Protein AF-A0A5M9JMS1-F1 (afdb_monomer_lite)

Organism: Monilinia fructicola (NCBI:txid38448)

Structure (mmCIF, N/CA/C/O backbone):
data_AF-A0A5M9JMS1-F1
#
_entry.id   AF-A0A5M9JMS1-F1
#
loop_
_atom_site.group_PDB
_atom_site.id
_atom_site.type_symbol
_atom_site.label_atom_id
_atom_site.label_alt_id
_atom_site.label_comp_id
_atom_site.label_asym_id
_atom_site.label_entity_id
_atom_site.label_seq_id
_atom_site.pdbx_PDB_ins_code
_atom_site.Cartn_x
_atom_site.Cartn_y
_atom_site.Cartn_z
_atom_site.occupancy
_atom_site.B_iso_or_equiv
_atom_site.auth_seq_id
_atom_site.auth_comp_id
_atom_site.auth_asym_id
_atom_site.auth_atom_id
_atom_site.pdbx_PDB_model_num
ATOM 1 N N . MET A 1 1 ? 4.084 10.011 5.075 1.00 53.09 1 MET A N 1
ATOM 2 C CA . MET A 1 1 ? 3.408 9.855 3.760 1.00 53.09 1 MET A CA 1
ATOM 3 C C . MET A 1 1 ? 2.583 8.566 3.718 1.00 53.09 1 MET A C 1
ATOM 5 O O . MET A 1 1 ? 2.743 7.752 4.618 1.00 53.09 1 MET A O 1
ATOM 9 N N . ALA A 1 2 ? 1.695 8.407 2.724 1.00 67.50 2 ALA A N 1
ATOM 10 C CA . ALA A 1 2 ? 0.606 7.416 2.571 1.00 67.50 2 ALA A CA 1
ATOM 11 C C . ALA A 1 2 ? 0.991 5.908 2.531 1.00 67.50 2 ALA A C 1
ATOM 13 O O . ALA A 1 2 ? 0.423 5.118 1.776 1.00 67.50 2 ALA A O 1
ATOM 14 N N . ALA A 1 3 ? 1.939 5.480 3.365 1.00 83.38 3 ALA A N 1
ATOM 15 C CA . ALA A 1 3 ? 2.453 4.117 3.448 1.00 83.38 3 ALA A CA 1
ATOM 16 C C . ALA A 1 3 ? 1.360 3.068 3.716 1.00 83.38 3 ALA A C 1
ATOM 18 O O . ALA A 1 3 ? 1.480 1.931 3.267 1.00 83.38 3 ALA A O 1
ATOM 19 N N . SER A 1 4 ? 0.293 3.437 4.431 1.00 81.06 4 SER A N 1
ATOM 20 C CA . SER A 1 4 ? -0.851 2.561 4.707 1.00 81.06 4 SER A CA 1
ATOM 21 C C . SER A 1 4 ? -1.596 2.151 3.433 1.00 81.06 4 SER A C 1
ATOM 23 O O . SER A 1 4 ? -1.891 0.970 3.265 1.00 81.06 4 SER A O 1
ATOM 25 N N . ILE A 1 5 ? -1.833 3.092 2.511 1.00 87.44 5 ILE A N 1
ATOM 26 C CA . ILE A 1 5 ? -2.501 2.823 1.227 1.00 87.44 5 ILE A CA 1
ATOM 27 C C . ILE A 1 5 ? -1.652 1.862 0.397 1.00 87.44 5 ILE A C 1
ATOM 29 O O . ILE A 1 5 ? -2.144 0.842 -0.083 1.00 87.44 5 ILE A O 1
ATOM 33 N N . LEU A 1 6 ? -0.355 2.149 0.280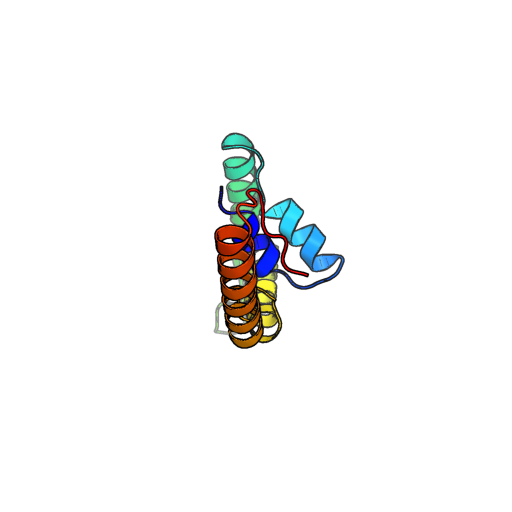 1.00 88.44 6 LEU A N 1
ATOM 34 C CA . LEU A 1 6 ? 0.540 1.323 -0.519 1.00 88.44 6 LEU A CA 1
ATOM 35 C C . LEU A 1 6 ? 0.669 -0.102 0.038 1.00 88.44 6 LEU A C 1
ATOM 37 O O . LEU A 1 6 ? 0.633 -1.061 -0.728 1.00 88.44 6 LEU A O 1
ATOM 41 N N . LYS A 1 7 ? 0.753 -0.264 1.365 1.00 89.12 7 LYS A N 1
ATOM 42 C CA . LYS A 1 7 ? 0.761 -1.593 1.999 1.00 89.12 7 LYS A CA 1
ATOM 43 C C . LYS A 1 7 ? -0.496 -2.402 1.672 1.00 89.12 7 LYS A C 1
ATOM 45 O O . LYS A 1 7 ? -0.393 -3.610 1.500 1.00 89.12 7 LYS A O 1
ATOM 50 N N . GLY A 1 8 ? -1.656 -1.752 1.571 1.00 90.00 8 GLY A N 1
ATOM 51 C CA . GLY A 1 8 ? -2.906 -2.409 1.181 1.00 90.00 8 GLY A CA 1
ATOM 52 C C . GLY A 1 8 ? -2.963 -2.815 -0.296 1.00 90.00 8 GLY A C 1
ATOM 53 O O . GLY A 1 8 ? -3.687 -3.752 -0.630 1.00 90.00 8 GLY A O 1
ATOM 54 N N . ALA A 1 9 ? -2.220 -2.123 -1.166 1.00 92.31 9 ALA A N 1
ATOM 55 C CA . ALA A 1 9 ? -2.189 -2.376 -2.608 1.00 92.31 9 ALA A CA 1
ATOM 56 C C . ALA A 1 9 ? -1.246 -3.521 -3.015 1.00 92.31 9 ALA A C 1
ATOM 58 O O . ALA A 1 9 ? -1.410 -4.105 -4.085 1.00 92.31 9 ALA A O 1
ATOM 59 N N . LEU A 1 10 ? -0.240 -3.814 -2.189 1.00 93.50 10 LEU A N 1
ATOM 60 C CA . LEU A 1 10 ? 0.794 -4.797 -2.492 1.00 93.50 10 LEU A CA 1
ATOM 61 C C . LEU A 1 10 ? 0.320 -6.238 -2.230 1.00 93.50 10 LEU A C 1
ATOM 63 O O . LEU A 1 10 ? -0.446 -6.479 -1.292 1.00 93.50 10 LEU A O 1
ATOM 67 N N . PRO A 1 11 ? 0.796 -7.217 -3.022 1.00 91.81 11 PRO A N 1
ATOM 68 C CA . PRO A 1 11 ? 0.466 -8.617 -2.804 1.00 91.81 11 PRO A CA 1
ATOM 69 C C . PRO A 1 11 ? 1.125 -9.140 -1.527 1.00 91.81 11 PRO A C 1
ATOM 71 O O . PRO A 1 11 ? 2.138 -8.622 -1.049 1.00 91.81 11 PRO A O 1
ATOM 74 N N . ARG A 1 12 ? 0.570 -10.219 -0.977 1.00 88.62 12 ARG A N 1
ATOM 75 C CA . ARG A 1 12 ? 1.174 -10.908 0.167 1.00 88.62 12 ARG A CA 1
ATOM 76 C C . ARG A 1 12 ? 2.392 -11.710 -0.300 1.00 88.62 12 ARG A C 1
ATOM 78 O O . ARG A 1 12 ? 2.334 -12.374 -1.328 1.00 88.62 12 ARG A O 1
ATOM 85 N N . GLY A 1 13 ? 3.470 -11.684 0.479 1.00 91.25 13 GLY A N 1
ATOM 86 C CA . GLY A 1 13 ? 4.683 -12.468 0.220 1.00 91.25 13 GLY A CA 1
ATOM 87 C C . GLY A 1 13 ? 5.940 -11.615 0.071 1.00 91.25 13 GLY A C 1
ATOM 88 O O . GLY A 1 13 ? 5.927 -10.410 0.323 1.00 91.25 13 GLY A O 1
ATOM 89 N N . GLU A 1 14 ? 7.038 -12.260 -0.317 1.00 94.25 14 GLU A N 1
ATOM 90 C CA . GLU A 1 14 ? 8.363 -11.630 -0.377 1.00 94.25 14 GLU A CA 1
ATOM 91 C C . GLU A 1 14 ? 8.443 -10.515 -1.421 1.00 94.25 14 GLU A C 1
ATOM 93 O O . GLU A 1 14 ? 9.007 -9.459 -1.144 1.00 94.25 14 GLU A O 1
ATOM 98 N N . GLU A 1 15 ? 7.804 -10.686 -2.581 1.00 94.50 15 GLU A N 1
ATOM 99 C CA . GLU A 1 15 ? 7.823 -9.656 -3.624 1.00 94.50 15 GLU A CA 1
ATOM 100 C C . GLU A 1 15 ? 7.090 -8.378 -3.186 1.00 94.50 15 GLU A C 1
ATOM 102 O O . GLU A 1 15 ? 7.575 -7.270 -3.413 1.00 94.50 15 GLU A O 1
ATOM 107 N N . GLY A 1 16 ? 5.971 -8.517 -2.467 1.00 93.88 16 GLY A N 1
ATOM 108 C CA . GLY A 1 16 ? 5.268 -7.384 -1.867 1.00 93.88 16 GLY A CA 1
ATOM 109 C C . GLY A 1 16 ? 6.085 -6.698 -0.771 1.00 93.88 16 GLY A C 1
ATOM 110 O O . GLY A 1 16 ? 6.160 -5.471 -0.741 1.00 93.88 16 GLY A O 1
ATOM 111 N N . LYS A 1 17 ? 6.763 -7.461 0.098 1.00 94.75 17 LYS A N 1
ATOM 112 C CA . LYS A 1 17 ? 7.667 -6.893 1.119 1.00 94.75 17 LYS A CA 1
ATOM 113 C C . LYS A 1 17 ? 8.827 -6.130 0.483 1.00 94.75 17 LYS A C 1
ATOM 115 O O . LYS A 1 17 ? 9.149 -5.027 0.923 1.00 94.75 17 LYS A O 1
ATOM 120 N N . ARG A 1 18 ? 9.421 -6.689 -0.573 1.00 96.19 18 ARG A N 1
ATOM 121 C CA . ARG A 1 18 ? 10.486 -6.038 -1.334 1.00 96.19 18 ARG A CA 1
ATOM 122 C C . ARG A 1 18 ? 9.993 -4.731 -1.949 1.00 96.19 18 ARG A C 1
ATOM 124 O O . ARG A 1 18 ? 10.596 -3.689 -1.708 1.00 96.19 18 ARG A O 1
ATOM 131 N N . ALA A 1 19 ? 8.869 -4.764 -2.662 1.00 95.56 19 ALA A N 1
ATOM 132 C CA . ALA A 1 19 ? 8.252 -3.570 -3.232 1.00 95.56 19 ALA A CA 1
ATOM 133 C C . ALA A 1 19 ? 7.946 -2.506 -2.164 1.00 95.56 19 ALA A C 1
ATOM 135 O O . ALA A 1 19 ? 8.219 -1.327 -2.377 1.00 95.56 19 ALA A O 1
ATOM 136 N N . ALA A 1 20 ? 7.455 -2.906 -0.986 1.00 94.94 20 ALA A N 1
ATOM 137 C CA . ALA A 1 20 ? 7.231 -1.991 0.131 1.00 94.94 20 ALA A CA 1
ATOM 138 C C . ALA A 1 20 ? 8.533 -1.310 0.582 1.00 94.94 20 ALA A C 1
ATOM 140 O O . ALA A 1 20 ? 8.544 -0.097 0.770 1.00 94.94 20 ALA A O 1
ATOM 141 N N . SER A 1 21 ? 9.632 -2.060 0.707 1.00 95.06 21 SER A N 1
ATOM 142 C CA . SER A 1 21 ? 10.939 -1.501 1.090 1.00 95.06 21 SER A CA 1
ATOM 143 C C . SER A 1 21 ? 11.527 -0.540 0.048 1.00 95.06 21 SER A C 1
ATOM 145 O O . SER A 1 21 ? 12.328 0.325 0.386 1.00 95.06 21 SER A O 1
ATOM 147 N N . GLU A 1 22 ? 11.114 -0.667 -1.216 1.00 95.00 22 GLU A N 1
ATOM 148 C CA . GLU A 1 22 ? 11.577 0.166 -2.330 1.00 95.00 22 GLU A CA 1
ATOM 149 C C . GLU A 1 22 ? 10.711 1.416 -2.560 1.00 95.00 22 GLU A C 1
ATOM 151 O O . GLU A 1 22 ? 11.152 2.328 -3.258 1.00 95.00 22 GLU A O 1
ATOM 156 N N . LEU A 1 23 ? 9.493 1.453 -2.007 1.00 94.94 23 LEU A N 1
ATOM 157 C CA . LEU A 1 23 ? 8.486 2.490 -2.268 1.00 94.94 23 LEU A CA 1
ATOM 158 C C . LEU A 1 23 ? 8.033 3.254 -1.011 1.00 94.94 23 LEU A C 1
ATOM 160 O O . LEU A 1 23 ? 7.486 4.349 -1.128 1.00 94.94 23 LEU A O 1
ATOM 164 N N . ILE A 1 24 ? 8.224 2.698 0.190 1.00 95.25 24 ILE A N 1
ATOM 165 C CA . ILE A 1 24 ? 7.860 3.347 1.455 1.00 95.25 24 ILE A CA 1
ATOM 166 C C . ILE A 1 24 ? 9.097 4.024 2.034 1.00 95.25 24 ILE A C 1
ATOM 168 O O . ILE A 1 24 ? 9.921 3.385 2.683 1.00 95.25 24 ILE A O 1
ATOM 172 N N . ALA A 1 25 ? 9.193 5.330 1.813 1.00 95.12 25 ALA A N 1
ATOM 173 C CA . ALA A 1 25 ? 10.210 6.164 2.432 1.00 95.12 25 ALA A CA 1
ATOM 174 C C . ALA A 1 25 ? 9.815 6.578 3.859 1.00 95.12 25 ALA A C 1
ATOM 176 O O . ALA A 1 25 ? 8.633 6.787 4.161 1.00 95.12 25 ALA A O 1
ATOM 177 N N . LYS A 1 26 ? 10.816 6.706 4.729 1.00 94.38 26 LYS A N 1
ATOM 178 C CA . LYS A 1 26 ? 10.671 7.168 6.117 1.00 94.38 26 LYS A CA 1
ATOM 179 C C . LYS A 1 26 ? 10.674 8.700 6.242 1.00 94.38 26 LYS A C 1
ATOM 181 O O . LYS A 1 26 ? 10.078 9.225 7.177 1.00 94.38 26 LYS A O 1
ATOM 186 N N . ASP A 1 27 ? 11.302 9.388 5.292 1.00 95.06 27 ASP A N 1
ATOM 187 C CA . ASP A 1 27 ? 11.491 10.839 5.233 1.00 95.06 27 ASP A CA 1
ATOM 188 C C . ASP A 1 27 ? 11.571 11.320 3.767 1.00 95.06 27 ASP A C 1
ATOM 190 O O . ASP A 1 27 ? 11.399 10.536 2.827 1.00 95.06 27 ASP A O 1
ATOM 194 N N . GLU A 1 28 ? 11.752 12.627 3.572 1.00 95.38 28 GLU A N 1
ATOM 195 C CA . GLU A 1 28 ? 11.794 13.263 2.249 1.00 95.38 28 GLU A CA 1
ATOM 196 C C . GLU A 1 28 ? 13.072 12.926 1.470 1.00 95.38 28 GLU A C 1
ATOM 198 O O . GLU A 1 28 ? 12.998 12.641 0.276 1.00 95.38 28 GLU A O 1
ATOM 203 N N . GLU A 1 29 ? 14.223 12.882 2.145 1.00 96.88 29 GLU A N 1
ATOM 204 C CA . GLU A 1 29 ? 15.514 12.554 1.526 1.00 96.88 29 GLU A CA 1
ATOM 205 C C . GLU A 1 29 ? 15.497 11.134 0.943 1.00 96.88 29 GLU A C 1
ATOM 207 O O . GLU A 1 29 ? 15.835 10.916 -0.223 1.00 96.88 29 GLU A O 1
ATOM 212 N N . GLN A 1 30 ? 15.001 10.161 1.712 1.00 96.06 30 GLN A N 1
ATOM 213 C CA . GLN A 1 30 ? 14.859 8.790 1.235 1.00 96.06 30 GLN A CA 1
ATOM 214 C C . GLN A 1 30 ? 13.826 8.673 0.107 1.00 96.06 30 GLN A C 1
ATOM 216 O O . GLN A 1 30 ? 13.982 7.848 -0.797 1.00 96.06 30 GLN A O 1
ATOM 221 N N . TYR A 1 31 ? 12.761 9.478 0.142 1.00 95.69 31 TYR A N 1
ATOM 222 C CA . TYR A 1 31 ? 11.781 9.506 -0.940 1.00 95.69 31 TYR A CA 1
ATOM 223 C C . TYR A 1 31 ? 12.425 9.953 -2.258 1.00 95.69 31 TYR A C 1
ATOM 225 O O . TYR A 1 31 ? 12.226 9.301 -3.288 1.00 95.69 31 TYR A O 1
ATOM 233 N N . GLU A 1 32 ? 13.229 11.017 -2.221 1.00 97.31 32 GLU A N 1
ATOM 234 C CA . GLU A 1 32 ? 13.973 11.500 -3.383 1.00 97.31 32 GLU A CA 1
ATOM 235 C C . GLU A 1 32 ? 14.957 10.441 -3.898 1.00 97.31 32 GLU A C 1
ATOM 237 O O . GLU A 1 32 ? 14.954 10.120 -5.092 1.00 97.31 32 GLU A O 1
ATOM 242 N N . GLU A 1 33 ? 15.735 9.824 -3.004 1.00 97.25 33 GLU A N 1
ATOM 243 C CA . GLU A 1 33 ? 16.673 8.752 -3.354 1.00 97.25 33 GLU A CA 1
ATOM 244 C C . GLU A 1 33 ? 15.961 7.604 -4.092 1.00 97.25 33 GLU A C 1
ATOM 246 O O . GLU A 1 33 ? 16.405 7.151 -5.155 1.00 97.25 33 GLU A O 1
ATOM 251 N N . PHE A 1 34 ? 14.821 7.148 -3.562 1.00 96.12 34 PHE A N 1
ATOM 252 C CA . PHE A 1 34 ? 14.045 6.058 -4.150 1.00 96.12 34 PHE A CA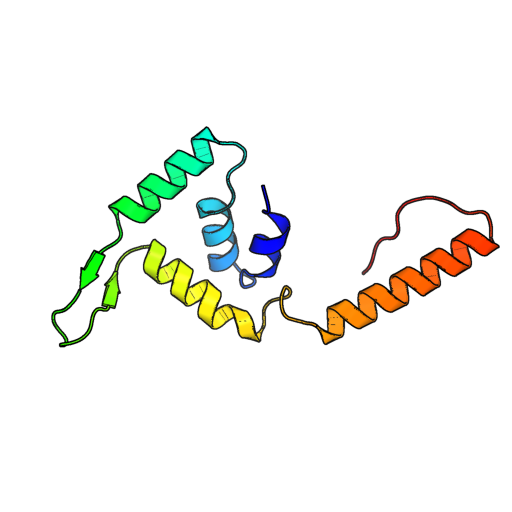 1
ATOM 253 C C . PHE A 1 34 ? 13.494 6.437 -5.524 1.00 96.12 34 PHE A C 1
ATOM 255 O O . PHE A 1 34 ? 13.596 5.638 -6.462 1.00 96.12 34 PHE A O 1
ATOM 262 N N . ALA A 1 35 ? 12.961 7.652 -5.666 1.00 96.38 35 ALA A N 1
ATOM 263 C CA . ALA A 1 35 ? 12.442 8.156 -6.931 1.00 96.38 35 ALA A CA 1
ATOM 264 C C . ALA A 1 35 ? 13.539 8.210 -8.006 1.00 96.38 35 ALA A C 1
ATOM 266 O O . ALA A 1 35 ? 13.359 7.669 -9.102 1.00 96.38 35 ALA A O 1
ATOM 267 N N . ILE A 1 36 ? 14.705 8.779 -7.678 1.00 97.56 36 ILE A N 1
ATOM 268 C CA . ILE A 1 36 ? 15.856 8.863 -8.585 1.00 97.56 36 ILE A CA 1
ATOM 269 C C . ILE A 1 36 ? 16.334 7.463 -8.975 1.00 97.56 36 ILE A C 1
ATOM 2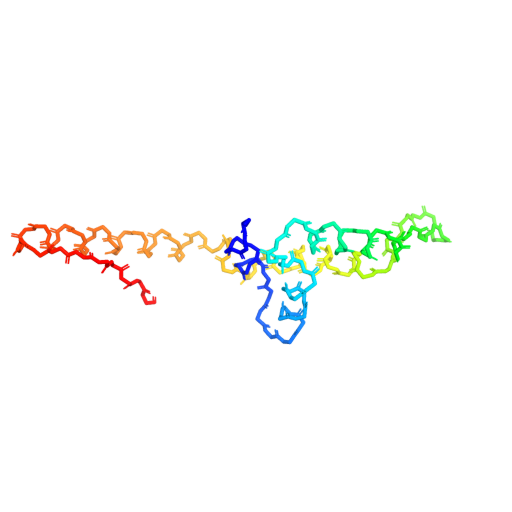71 O O . ILE A 1 36 ? 16.538 7.184 -10.159 1.00 97.56 36 ILE A O 1
ATOM 275 N N . ARG A 1 37 ? 16.500 6.562 -8.000 1.00 96.50 37 ARG A N 1
ATOM 276 C CA . ARG A 1 37 ? 16.961 5.186 -8.234 1.00 96.50 37 ARG A CA 1
ATOM 277 C C . ARG A 1 37 ? 16.031 4.426 -9.178 1.00 96.50 37 ARG A C 1
ATOM 279 O O . ARG A 1 37 ? 16.507 3.725 -10.073 1.00 96.50 37 ARG A O 1
ATOM 286 N N . LEU A 1 38 ? 14.718 4.543 -8.986 1.00 96.62 38 LEU A N 1
ATOM 287 C CA . LEU A 1 38 ? 13.727 3.867 -9.825 1.00 96.62 38 LEU A CA 1
ATOM 288 C C . LEU A 1 38 ? 13.667 4.467 -11.233 1.00 96.62 38 LEU A C 1
ATOM 290 O O . LEU A 1 38 ? 13.607 3.715 -12.205 1.00 96.62 38 LEU A O 1
ATOM 294 N N . ALA A 1 39 ? 13.726 5.795 -11.348 1.00 96.12 39 ALA A N 1
ATOM 295 C CA . ALA A 1 39 ? 13.678 6.487 -12.632 1.00 96.12 39 ALA A CA 1
ATOM 296 C C . ALA A 1 39 ? 14.935 6.239 -13.482 1.00 96.12 39 ALA A C 1
ATOM 298 O O . ALA A 1 39 ? 14.815 5.938 -14.666 1.00 96.12 39 ALA A O 1
ATOM 299 N N . LYS A 1 40 ? 16.135 6.292 -12.884 1.00 96.12 40 LYS A N 1
ATOM 300 C CA . LYS A 1 40 ? 17.415 6.092 -13.595 1.00 96.12 40 LYS A CA 1
ATOM 301 C C . LYS A 1 40 ? 17.527 4.731 -14.281 1.00 96.12 40 LYS A C 1
ATOM 303 O O . LYS A 1 40 ? 18.176 4.619 -15.313 1.00 96.12 40 LYS A O 1
ATOM 308 N N . ASN A 1 41 ? 16.906 3.703 -13.708 1.00 91.31 41 ASN A N 1
ATOM 309 C CA . ASN A 1 41 ? 16.973 2.335 -14.220 1.00 91.31 41 ASN A CA 1
ATOM 310 C C . ASN A 1 41 ? 15.802 1.977 -15.151 1.00 91.31 41 ASN A C 1
ATOM 312 O O . ASN A 1 41 ? 15.664 0.813 -15.530 1.00 91.31 41 ASN A O 1
ATOM 316 N N . PHE A 1 42 ? 14.942 2.939 -15.500 1.00 95.25 42 PHE A N 1
ATOM 317 C CA . PHE A 1 42 ? 13.761 2.709 -16.325 1.00 95.25 42 PHE A CA 1
ATOM 318 C C . PHE A 1 42 ? 13.956 3.222 -17.753 1.00 95.25 42 PHE A C 1
ATOM 320 O O . PHE A 1 42 ? 14.347 4.365 -17.968 1.00 95.25 42 PHE A O 1
ATOM 327 N N . HIS A 1 43 ? 13.631 2.391 -18.740 1.00 93.44 43 HIS A N 1
ATOM 328 C CA . HIS A 1 43 ? 13.616 2.784 -20.150 1.00 93.44 43 HIS A CA 1
ATOM 329 C C . HIS A 1 43 ? 12.560 1.990 -20.923 1.00 93.44 43 HIS A C 1
ATOM 331 O O . HIS A 1 43 ? 12.116 0.932 -20.476 1.00 93.44 43 HIS A O 1
ATOM 337 N N . TYR A 1 44 ? 12.154 2.492 -22.090 1.00 92.12 44 TYR A N 1
ATOM 338 C CA . TYR A 1 44 ? 11.269 1.763 -22.997 1.00 92.12 44 TYR A CA 1
ATOM 339 C C . TYR A 1 44 ? 12.081 1.050 -24.076 1.00 92.12 44 TYR A C 1
ATOM 341 O O . TYR A 1 44 ? 12.856 1.671 -24.795 1.00 92.12 44 TYR A O 1
ATOM 349 N N . ASP A 1 45 ? 11.866 -0.254 -24.196 1.00 91.50 45 ASP A N 1
ATOM 350 C CA . ASP A 1 45 ? 12.354 -1.088 -25.290 1.00 91.50 45 ASP A CA 1
ATOM 351 C C . ASP A 1 45 ? 11.293 -1.110 -26.400 1.00 91.50 45 ASP A C 1
ATOM 353 O O . ASP A 1 45 ? 10.177 -1.585 -26.183 1.00 91.50 45 ASP A O 1
ATOM 357 N N . THR A 1 46 ? 11.614 -0.552 -27.568 1.00 91.62 46 THR A N 1
ATOM 358 C CA . THR A 1 46 ? 10.687 -0.386 -28.704 1.00 91.62 46 THR A CA 1
ATOM 359 C C . THR A 1 46 ? 10.929 -1.380 -29.841 1.00 91.62 46 THR A C 1
ATOM 361 O O . THR A 1 46 ? 10.263 -1.308 -30.874 1.00 91.62 46 THR A O 1
ATOM 364 N N . ASN A 1 47 ? 11.822 -2.358 -29.657 1.00 89.56 47 ASN A N 1
ATOM 365 C CA . ASN A 1 47 ? 12.246 -3.282 -30.717 1.00 89.56 47 ASN A CA 1
ATOM 366 C C . ASN A 1 47 ? 11.115 -4.161 -31.286 1.00 89.56 47 ASN A C 1
ATOM 368 O O . ASN A 1 47 ? 11.261 -4.742 -32.357 1.00 89.56 47 ASN A O 1
ATOM 372 N N . LYS A 1 48 ? 9.980 -4.274 -30.585 1.00 83.19 48 LYS A N 1
ATOM 373 C CA . LYS A 1 48 ? 8.821 -5.091 -30.989 1.00 83.19 48 LYS A CA 1
ATOM 374 C C . LYS A 1 48 ? 7.710 -4.302 -31.698 1.00 83.19 48 LYS A C 1
ATOM 376 O O . LYS A 1 48 ? 6.615 -4.829 -31.866 1.00 83.19 48 LYS A O 1
ATOM 381 N N . GLY A 1 49 ? 7.952 -3.041 -32.067 1.00 87.19 49 GLY A N 1
ATOM 382 C CA . GLY A 1 49 ? 6.938 -2.161 -32.672 1.00 87.19 49 GLY A CA 1
ATOM 383 C C . GLY A 1 49 ? 5.958 -1.536 -31.667 1.00 87.19 49 GLY A C 1
ATOM 384 O O . GLY A 1 49 ? 5.095 -0.755 -32.053 1.00 87.19 49 GLY A O 1
ATOM 385 N N . TYR A 1 50 ? 6.111 -1.838 -30.376 1.00 84.81 50 TYR A N 1
ATOM 386 C CA . TYR A 1 50 ? 5.436 -1.186 -29.254 1.00 84.81 50 TYR A CA 1
ATOM 387 C C . TYR A 1 50 ? 6.415 -1.045 -28.079 1.00 84.81 50 TYR A C 1
ATOM 389 O O . TYR A 1 50 ? 7.371 -1.814 -27.968 1.00 84.81 50 TYR A O 1
ATOM 397 N N . GLY A 1 51 ? 6.202 -0.048 -27.215 1.00 87.62 51 GLY A N 1
ATOM 398 C CA . GLY A 1 51 ? 7.099 0.249 -26.096 1.00 87.62 51 GLY A CA 1
ATOM 399 C C . GLY A 1 51 ? 6.873 -0.670 -24.896 1.00 87.62 51 GLY A C 1
ATOM 400 O O . GLY A 1 51 ? 5.806 -0.651 -24.285 1.00 87.62 51 GLY A O 1
ATOM 401 N N . VAL A 1 52 ? 7.894 -1.437 -24.512 1.00 89.12 52 VAL A N 1
ATOM 402 C CA . VAL A 1 52 ? 7.904 -2.251 -23.289 1.00 89.12 52 VAL A CA 1
ATOM 403 C C . VAL A 1 52 ? 8.755 -1.557 -22.234 1.00 89.12 52 VAL A C 1
ATOM 405 O O . VAL A 1 52 ? 9.960 -1.404 -22.409 1.00 89.12 52 VAL A O 1
ATOM 408 N N . GLY A 1 53 ? 8.145 -1.152 -21.120 1.00 89.62 53 GLY A N 1
ATOM 409 C CA . GLY A 1 53 ? 8.887 -0.598 -19.986 1.00 89.62 53 GLY A CA 1
ATOM 410 C C . GLY A 1 53 ? 9.788 -1.660 -19.349 1.00 89.62 53 GLY A C 1
ATOM 411 O O . GLY A 1 53 ? 9.299 -2.696 -18.898 1.00 89.62 53 GLY A O 1
ATOM 412 N N . ARG A 1 54 ? 11.095 -1.406 -19.319 1.00 92.81 54 ARG A N 1
ATOM 413 C CA . ARG A 1 54 ? 12.125 -2.253 -18.709 1.00 92.81 54 ARG A CA 1
ATOM 414 C C . ARG A 1 54 ? 12.679 -1.594 -17.451 1.00 92.81 54 ARG A C 1
ATOM 416 O O . ARG A 1 54 ? 12.753 -0.371 -17.365 1.00 92.81 54 ARG A O 1
ATOM 423 N N . GLY A 1 55 ? 13.097 -2.426 -16.500 1.00 95.25 55 GLY A N 1
ATOM 424 C CA . GLY A 1 55 ? 13.650 -2.001 -15.216 1.00 95.25 55 GLY A CA 1
ATOM 425 C C . GLY A 1 55 ? 12.647 -2.104 -14.070 1.00 95.25 55 GLY A C 1
ATOM 426 O O . GLY A 1 55 ? 11.446 -2.286 -14.278 1.00 95.25 55 GLY A O 1
ATOM 427 N N . ARG A 1 56 ? 13.155 -1.942 -12.842 1.00 96.00 56 ARG A N 1
ATOM 428 C CA . ARG A 1 56 ? 12.406 -2.224 -11.608 1.00 96.00 56 ARG A CA 1
ATOM 429 C C . ARG A 1 56 ? 11.098 -1.440 -11.487 1.00 96.00 56 ARG A C 1
ATOM 431 O O . ARG A 1 56 ? 10.106 -1.979 -11.014 1.00 96.00 56 ARG A O 1
ATOM 438 N N . LEU A 1 57 ? 11.059 -0.193 -11.959 1.00 96.06 57 LEU A N 1
ATOM 439 C CA . LEU A 1 57 ? 9.834 0.613 -11.972 1.00 96.06 57 LEU A CA 1
ATOM 440 C C . LEU A 1 57 ? 8.729 -0.004 -12.852 1.00 96.06 57 LEU A C 1
ATOM 442 O O . LEU A 1 57 ? 7.550 0.069 -12.506 1.00 96.06 57 LEU A O 1
ATOM 446 N N . GLY A 1 58 ? 9.098 -0.621 -13.978 1.00 94.94 58 GLY A N 1
ATOM 447 C CA . GLY A 1 58 ? 8.165 -1.346 -14.841 1.00 94.94 58 GLY A CA 1
ATOM 448 C C . GLY A 1 58 ? 7.607 -2.592 -14.156 1.00 94.94 58 GLY A C 1
ATOM 449 O O . GLY A 1 58 ? 6.398 -2.822 -14.201 1.00 94.94 58 GLY A O 1
ATOM 450 N N . ASP A 1 59 ? 8.467 -3.336 -13.457 1.00 95.00 59 ASP A N 1
ATOM 451 C CA . ASP A 1 59 ? 8.066 -4.518 -12.687 1.00 95.00 59 ASP A CA 1
ATOM 452 C C . ASP A 1 59 ? 7.098 -4.143 -11.558 1.00 95.00 59 ASP A C 1
ATOM 454 O O . ASP A 1 59 ? 6.051 -4.767 -11.416 1.00 95.00 59 ASP A O 1
ATOM 458 N N . LEU A 1 60 ? 7.386 -3.070 -10.811 1.00 95.69 60 LEU A N 1
ATOM 459 C CA . LEU A 1 60 ? 6.510 -2.564 -9.748 1.00 95.69 60 LEU A CA 1
ATOM 460 C C . LEU A 1 60 ? 5.146 -2.109 -10.287 1.00 95.69 60 LEU A C 1
ATOM 462 O O . LEU A 1 60 ? 4.115 -2.393 -9.678 1.00 95.69 60 LEU A O 1
ATOM 466 N N . ARG A 1 61 ? 5.116 -1.437 -11.448 1.00 94.50 61 ARG A N 1
ATOM 467 C CA . ARG A 1 61 ? 3.857 -1.065 -12.117 1.00 94.50 61 ARG A CA 1
ATOM 468 C C . ARG A 1 61 ? 3.035 -2.294 -12.487 1.00 94.50 61 ARG A C 1
ATOM 470 O O . ARG A 1 61 ? 1.832 -2.301 -12.239 1.00 94.50 61 ARG A O 1
ATOM 477 N N . ARG A 1 62 ? 3.672 -3.324 -13.055 1.00 94.12 62 ARG A N 1
ATOM 478 C CA . ARG A 1 62 ? 3.003 -4.591 -13.380 1.00 94.12 62 ARG A CA 1
ATOM 479 C C . ARG A 1 62 ? 2.476 -5.271 -12.118 1.00 94.12 62 ARG A C 1
ATOM 481 O O . ARG A 1 62 ? 1.301 -5.611 -12.084 1.00 94.12 62 ARG A O 1
ATOM 488 N N . LEU A 1 63 ? 3.302 -5.376 -11.078 1.00 95.06 63 LEU A N 1
ATOM 489 C CA . LEU A 1 63 ? 2.942 -5.985 -9.799 1.00 95.06 63 LEU A CA 1
ATOM 490 C C . LEU A 1 63 ? 1.691 -5.336 -9.195 1.00 95.06 63 LEU A C 1
ATOM 492 O O . LEU A 1 63 ? 0.748 -6.037 -8.839 1.00 95.06 63 LEU A O 1
ATOM 496 N N . LEU A 1 64 ? 1.659 -4.002 -9.107 1.00 94.62 64 LEU A N 1
ATOM 497 C CA . LEU A 1 64 ? 0.506 -3.256 -8.588 1.00 94.62 64 LEU A CA 1
ATOM 498 C C . LEU A 1 64 ? -0.732 -3.424 -9.475 1.00 94.62 64 LEU A C 1
ATOM 500 O O . LEU A 1 64 ? -1.841 -3.575 -8.968 1.00 94.62 64 LEU A O 1
ATOM 504 N N . TYR A 1 65 ? -0.544 -3.413 -10.798 1.00 94.38 65 TYR A N 1
ATOM 505 C CA . TYR A 1 65 ? -1.627 -3.608 -11.754 1.00 94.38 65 TYR A CA 1
ATOM 506 C C . TYR A 1 65 ? -2.259 -4.993 -11.589 1.00 94.38 65 TYR A C 1
ATOM 508 O O . TYR A 1 65 ? -3.473 -5.084 -11.460 1.00 94.38 65 TYR A O 1
ATOM 516 N N . GLU A 1 66 ? -1.463 -6.056 -11.560 1.00 94.38 66 GLU A N 1
ATOM 517 C CA . GLU A 1 66 ? -1.944 -7.432 -11.405 1.00 94.38 66 GLU A CA 1
ATOM 518 C C . GLU A 1 66 ? -2.560 -7.661 -10.020 1.00 94.38 66 GLU A C 1
ATOM 520 O O . GLU A 1 66 ? -3.635 -8.245 -9.915 1.00 94.38 66 GLU A O 1
ATOM 525 N N . SER A 1 67 ? -1.950 -7.108 -8.967 1.00 93.25 67 SER A N 1
ATOM 526 C CA . SER A 1 67 ? -2.428 -7.278 -7.588 1.00 93.25 67 SER A CA 1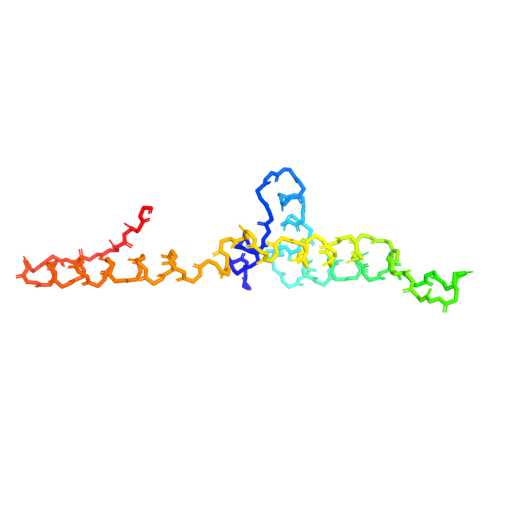
ATOM 527 C C . SER A 1 67 ? -3.749 -6.565 -7.304 1.00 93.25 67 SER A C 1
ATOM 529 O O . SER A 1 67 ? -4.396 -6.889 -6.314 1.00 93.25 67 SER A O 1
ATOM 531 N N . ARG A 1 68 ? -4.188 -5.613 -8.144 1.00 91.81 68 ARG A N 1
ATOM 532 C CA . ARG A 1 68 ? -5.405 -4.818 -7.889 1.00 91.81 68 ARG A CA 1
ATOM 533 C C . ARG A 1 68 ? -6.673 -5.655 -7.704 1.00 91.81 68 ARG A C 1
ATOM 535 O O . ARG A 1 68 ? -7.628 -5.165 -7.117 1.00 91.81 68 ARG A O 1
ATOM 542 N N . TYR A 1 69 ? -6.706 -6.855 -8.279 1.00 88.81 69 TYR A N 1
ATOM 543 C CA . TYR A 1 69 ? -7.888 -7.711 -8.270 1.00 88.81 69 TYR A CA 1
ATOM 544 C C . TYR A 1 69 ? -8.091 -8.416 -6.929 1.00 88.81 69 TYR A C 1
ATOM 546 O O . TYR A 1 69 ? -9.229 -8.605 -6.516 1.00 88.81 69 TYR A O 1
ATOM 554 N N . ASP A 1 70 ? -6.994 -8.730 -6.237 1.00 88.06 70 ASP A N 1
ATOM 555 C CA . ASP A 1 70 ? -7.009 -9.558 -5.026 1.00 88.06 70 ASP A CA 1
ATOM 556 C C . ASP A 1 70 ? -6.430 -8.832 -3.800 1.00 88.06 70 ASP A C 1
ATOM 558 O O . ASP A 1 70 ? -6.354 -9.395 -2.703 1.00 88.06 70 ASP A O 1
ATOM 562 N N . CYS A 1 71 ? -5.969 -7.586 -3.956 1.00 89.69 71 CYS A N 1
ATOM 563 C CA . CYS A 1 71 ? -5.391 -6.838 -2.852 1.00 89.69 71 CYS A CA 1
ATOM 564 C C . CYS A 1 71 ? -6.459 -6.281 -1.905 1.00 89.69 71 CYS A C 1
ATOM 566 O O . CYS A 1 71 ? -7.585 -5.942 -2.268 1.00 89.69 71 CYS A O 1
ATOM 568 N N . ALA A 1 72 ? -6.047 -6.133 -0.650 1.00 87.88 72 ALA A N 1
ATOM 569 C CA . ALA A 1 72 ? -6.883 -5.656 0.439 1.00 87.88 72 ALA A CA 1
ATOM 570 C C . ALA A 1 72 ? -7.450 -4.245 0.189 1.00 87.88 72 ALA A C 1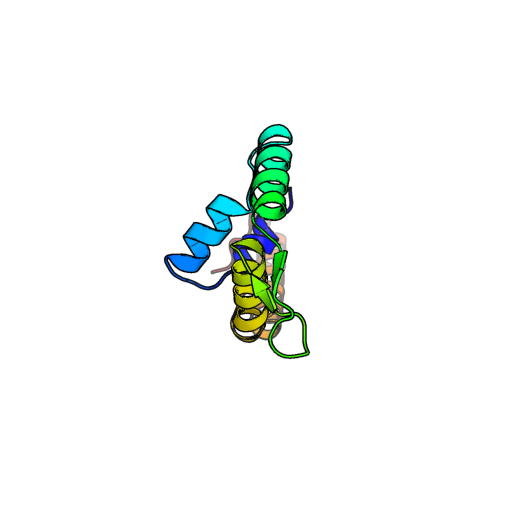
ATOM 572 O O . ALA A 1 72 ? -8.520 -3.919 0.698 1.00 87.88 72 ALA A O 1
ATOM 573 N N . LEU A 1 73 ? -6.734 -3.401 -0.559 1.00 90.75 73 LEU A N 1
ATOM 574 C CA . LEU A 1 73 ? -7.139 -2.017 -0.810 1.00 90.75 73 LEU A CA 1
ATOM 575 C C . LEU A 1 73 ? -8.449 -1.908 -1.605 1.00 90.75 73 LEU A C 1
ATOM 577 O O . LEU A 1 73 ? -9.215 -0.981 -1.361 1.00 90.75 73 LEU A O 1
ATOM 581 N N . PHE A 1 74 ? -8.712 -2.842 -2.524 1.00 91.06 74 PHE A N 1
ATOM 582 C CA . PHE A 1 74 ? -9.899 -2.818 -3.389 1.00 91.06 74 PHE A CA 1
ATOM 583 C C . PHE A 1 74 ? -10.976 -3.832 -2.982 1.00 91.06 74 PHE A C 1
ATOM 585 O O . PHE A 1 74 ? -11.984 -3.971 -3.672 1.00 91.06 74 PHE A O 1
ATOM 592 N N . ASP A 1 75 ? -10.817 -4.497 -1.837 1.00 92.19 75 ASP A N 1
ATOM 593 C CA . ASP A 1 75 ? -11.853 -5.358 -1.267 1.00 92.19 75 ASP A CA 1
ATOM 594 C C . ASP A 1 75 ? -12.942 -4.512 -0.585 1.00 92.19 75 ASP A C 1
ATOM 596 O O . ASP A 1 75 ? -12.980 -4.345 0.640 1.00 92.19 75 ASP A O 1
ATOM 600 N N . THR A 1 76 ? -13.831 -3.938 -1.404 1.00 92.50 76 THR A N 1
ATOM 601 C CA . THR A 1 76 ? -14.933 -3.084 -0.940 1.00 92.50 76 THR A CA 1
ATOM 602 C C . THR A 1 76 ? -15.888 -3.840 -0.025 1.00 92.50 76 THR A C 1
ATOM 604 O O . THR A 1 76 ? -16.370 -3.275 0.952 1.00 92.50 76 THR A O 1
ATOM 607 N N . ARG A 1 77 ? -16.154 -5.122 -0.300 1.00 93.62 77 ARG A N 1
ATOM 608 C CA . ARG A 1 77 ? -17.094 -5.915 0.500 1.00 93.62 77 ARG A CA 1
ATOM 609 C C . ARG A 1 77 ? -16.582 -6.095 1.923 1.00 93.62 77 ARG A C 1
ATOM 611 O O . ARG A 1 77 ? -17.340 -5.894 2.870 1.00 93.62 77 ARG A O 1
ATOM 618 N N . ARG A 1 78 ? -15.307 -6.458 2.073 1.00 92.44 78 ARG A N 1
ATOM 619 C CA . ARG A 1 78 ? -14.663 -6.535 3.384 1.00 92.44 78 ARG A CA 1
ATOM 620 C C . ARG A 1 78 ? -14.642 -5.167 4.059 1.00 92.44 78 ARG A C 1
ATOM 622 O O . ARG A 1 78 ? -15.021 -5.085 5.217 1.00 92.44 78 ARG A O 1
ATOM 629 N N . TRP A 1 79 ? -14.276 -4.105 3.336 1.00 91.69 79 TRP A N 1
ATOM 630 C CA . TRP A 1 79 ? -14.226 -2.747 3.889 1.00 91.69 79 TRP A CA 1
ATOM 631 C C . TRP A 1 79 ? -15.576 -2.276 4.452 1.00 91.69 79 TRP A C 1
ATOM 633 O O . TRP A 1 79 ? -15.615 -1.763 5.565 1.00 91.69 79 TRP A O 1
ATOM 643 N N . VAL A 1 80 ? -16.680 -2.490 3.725 1.00 95.81 80 VAL A N 1
ATOM 644 C CA . VAL A 1 80 ? -18.030 -2.114 4.187 1.00 95.81 80 VAL A CA 1
ATOM 645 C C . VAL A 1 80 ? -18.413 -2.896 5.439 1.00 95.81 80 VAL A C 1
ATOM 647 O O . VAL A 1 80 ? -18.810 -2.295 6.430 1.00 95.81 80 VAL A O 1
ATOM 650 N N . ARG A 1 81 ? -18.223 -4.219 5.431 1.00 95.44 81 ARG A N 1
ATOM 651 C CA . ARG A 1 81 ? -18.519 -5.069 6.592 1.00 95.44 81 ARG A CA 1
ATOM 652 C C . ARG A 1 81 ? -17.730 -4.635 7.832 1.00 95.44 81 ARG A C 1
ATOM 654 O O . ARG A 1 81 ? -18.276 -4.568 8.928 1.00 95.44 81 ARG A O 1
ATOM 661 N N . ASP A 1 82 ? -16.441 -4.369 7.653 1.00 94.19 82 ASP A N 1
ATOM 662 C CA . ASP A 1 82 ? -15.532 -3.949 8.718 1.00 94.19 82 ASP A CA 1
ATOM 663 C C . ASP A 1 82 ? -15.947 -2.575 9.292 1.00 94.19 82 ASP A C 1
ATOM 665 O O . ASP A 1 82 ? -15.900 -2.367 10.506 1.00 94.19 82 ASP A O 1
ATOM 669 N N . LEU A 1 83 ? -16.418 -1.661 8.434 1.00 94.75 83 LEU A N 1
ATOM 670 C CA . LEU A 1 83 ? -16.950 -0.353 8.826 1.00 94.75 83 LEU A CA 1
ATOM 671 C C . LEU A 1 83 ? -18.266 -0.465 9.607 1.00 94.75 83 LEU A C 1
ATOM 673 O O . LEU A 1 83 ? -18.400 0.140 10.669 1.00 94.75 83 LEU A O 1
ATOM 677 N N . GLU A 1 84 ? -19.227 -1.236 9.097 1.00 96.31 84 GLU A N 1
ATOM 678 C CA . GLU A 1 84 ? -20.527 -1.449 9.745 1.00 96.31 84 GLU A CA 1
ATOM 679 C C . GLU A 1 84 ? -20.348 -2.055 11.139 1.00 96.31 84 GLU A C 1
ATOM 681 O O . GLU A 1 84 ? -20.903 -1.555 12.117 1.00 96.31 84 GLU A O 1
ATOM 686 N N . TRP A 1 85 ? -19.479 -3.061 11.256 1.00 95.94 85 TRP A N 1
ATOM 687 C CA . TRP A 1 85 ? -19.139 -3.656 12.544 1.00 95.94 85 TRP A CA 1
ATOM 688 C C . TRP A 1 85 ? -18.514 -2.640 13.509 1.00 95.94 85 TRP A C 1
ATOM 690 O O . TRP A 1 85 ? -18.859 -2.601 14.692 1.00 95.94 85 TRP A O 1
ATOM 700 N N . ALA A 1 86 ? -17.612 -1.783 13.022 1.00 95.38 86 ALA A N 1
ATOM 701 C CA . ALA A 1 86 ? -17.017 -0.740 13.852 1.00 95.38 86 ALA A CA 1
ATOM 702 C C . ALA A 1 86 ? -18.073 0.251 14.370 1.00 95.38 86 ALA A C 1
ATOM 704 O O . ALA A 1 86 ? -17.985 0.678 15.523 1.00 95.38 86 ALA A O 1
ATOM 705 N N . TYR A 1 87 ? -19.094 0.575 13.570 1.00 95.50 87 TYR A N 1
ATOM 706 C CA . TYR A 1 87 ? -20.213 1.408 14.014 1.00 95.50 87 TYR A CA 1
ATOM 707 C C . TYR A 1 87 ? -21.072 0.735 15.082 1.00 95.50 87 TYR A C 1
ATOM 709 O O . TYR A 1 87 ? -21.411 1.386 16.070 1.00 95.50 87 TYR A O 1
ATOM 717 N N . GLU A 1 88 ? -21.368 -0.557 14.952 1.00 96.06 88 GLU A N 1
ATOM 718 C CA . GLU A 1 88 ? -22.085 -1.303 15.994 1.00 96.06 88 GLU A CA 1
ATOM 719 C C . GLU A 1 88 ? -21.318 -1.297 17.325 1.00 96.06 88 GLU A C 1
ATOM 721 O O . GLU A 1 88 ? -21.897 -1.069 18.391 1.00 96.06 88 GLU A O 1
ATOM 726 N N . VAL A 1 89 ? -19.996 -1.500 17.275 1.00 95.44 89 VAL A N 1
ATOM 727 C CA . VAL A 1 89 ? -19.138 -1.457 18.468 1.00 95.44 89 VAL A CA 1
ATOM 728 C C . VAL A 1 89 ? -19.099 -0.058 19.073 1.00 95.44 89 VAL A C 1
ATOM 730 O O . VAL A 1 89 ? -19.217 0.066 20.293 1.00 95.44 89 VAL A O 1
ATOM 733 N N . ALA A 1 90 ? -18.945 0.977 18.244 1.00 95.50 90 ALA A N 1
ATOM 734 C CA . ALA A 1 90 ? -18.933 2.366 18.691 1.00 95.50 90 ALA A CA 1
ATOM 735 C C . ALA A 1 90 ? -20.242 2.731 19.396 1.00 95.50 90 ALA A C 1
ATOM 737 O O . ALA A 1 90 ? -20.217 3.312 20.479 1.00 95.50 90 ALA A O 1
ATOM 738 N N . TRP A 1 91 ? -21.375 2.337 18.810 1.00 96.12 91 TRP A N 1
ATOM 739 C CA . TRP A 1 91 ? -22.692 2.576 19.382 1.00 96.12 91 TRP A CA 1
ATOM 740 C C . TRP A 1 91 ? -22.857 1.900 20.742 1.00 96.12 91 TRP A C 1
ATOM 742 O O . TRP A 1 91 ? -23.208 2.562 21.715 1.00 96.12 91 TRP A O 1
ATOM 752 N N . ARG A 1 92 ? -22.551 0.601 20.838 1.00 96.25 92 ARG A N 1
ATOM 753 C CA . ARG A 1 92 ? -22.657 -0.140 22.101 1.00 96.25 92 ARG A C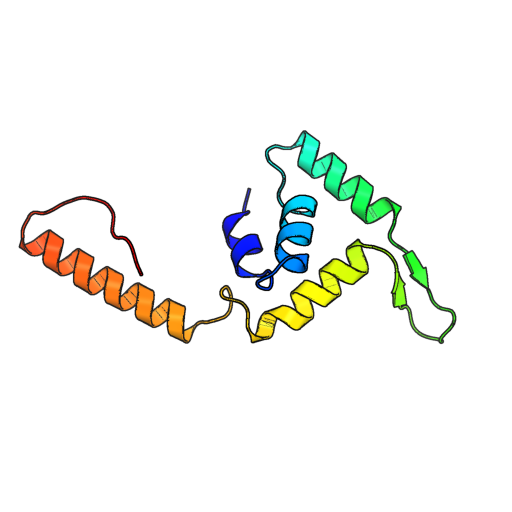A 1
ATOM 754 C C . ARG A 1 92 ? -21.792 0.484 23.198 1.00 96.25 92 ARG A C 1
ATOM 756 O O . ARG A 1 92 ? -22.297 0.759 24.277 1.00 96.25 92 ARG A O 1
ATOM 763 N N . ARG A 1 93 ? -20.521 0.776 22.900 1.00 95.75 93 ARG A N 1
ATOM 764 C CA . ARG A 1 93 ? -19.609 1.413 23.863 1.00 95.75 93 ARG A CA 1
ATOM 765 C C . ARG A 1 93 ? -20.120 2.769 24.330 1.00 95.75 93 ARG A C 1
ATOM 767 O O . ARG A 1 93 ? -20.047 3.068 25.514 1.00 95.75 93 ARG A O 1
ATOM 774 N N . TRP A 1 94 ? -20.674 3.568 23.419 1.00 95.69 94 TRP A N 1
ATOM 775 C CA . TRP A 1 94 ? -21.274 4.849 23.776 1.00 95.69 94 TRP A CA 1
ATOM 776 C C . TRP A 1 94 ? -22.459 4.686 24.742 1.00 95.69 94 TRP A C 1
ATOM 778 O O . TRP A 1 94 ? -22.523 5.415 25.730 1.00 95.69 94 TRP A O 1
ATOM 788 N N . VAL A 1 95 ? -23.349 3.713 24.505 1.00 97.62 95 VAL A N 1
ATOM 789 C CA . VAL A 1 95 ? -24.470 3.391 25.414 1.00 97.62 95 VAL A CA 1
ATOM 790 C C . VAL A 1 95 ? -23.967 2.959 26.796 1.00 97.62 95 VAL A C 1
ATOM 792 O O . VAL A 1 95 ? -24.528 3.380 27.806 1.00 97.62 95 VAL A O 1
ATOM 795 N N . ASP A 1 96 ? -22.889 2.177 26.840 1.00 96.88 96 ASP A N 1
ATOM 796 C CA . ASP A 1 96 ? -22.294 1.656 28.075 1.00 96.88 96 ASP A CA 1
ATOM 797 C C . ASP A 1 96 ? -21.384 2.680 28.796 1.00 96.88 96 ASP A C 1
ATOM 799 O O . ASP A 1 96 ? -20.886 2.418 29.891 1.00 96.88 96 ASP A O 1
ATOM 803 N N . GLY A 1 97 ? -21.169 3.868 28.212 1.00 96.38 97 GLY A N 1
ATOM 804 C CA . GLY A 1 97 ? -20.278 4.899 28.758 1.00 96.38 97 GLY A CA 1
ATOM 805 C C . GLY A 1 97 ? -18.783 4.566 28.641 1.00 96.38 97 GLY A C 1
ATOM 806 O O . GLY A 1 97 ? -17.961 5.145 29.353 1.00 96.38 97 GLY A O 1
ATOM 807 N N . GLU A 1 98 ? -18.418 3.644 27.750 1.00 94.75 98 GLU A N 1
ATOM 808 C CA . GLU A 1 98 ? -17.050 3.186 27.511 1.00 94.75 98 GLU A CA 1
ATOM 809 C C . GLU A 1 98 ? -16.376 3.972 26.370 1.00 94.75 98 GLU A C 1
ATOM 811 O O . GLU A 1 98 ? -16.945 4.176 25.297 1.00 94.75 98 GLU A O 1
ATOM 816 N N . GLY A 1 99 ? -15.124 4.393 26.576 1.00 89.88 99 GLY A N 1
ATOM 817 C CA . GLY A 1 99 ? -14.303 5.066 25.561 1.00 89.88 99 GLY A CA 1
ATOM 818 C C . GLY A 1 99 ? -13.178 4.191 24.994 1.00 89.88 99 GLY A C 1
ATOM 819 O O . GLY A 1 99 ? -12.968 3.056 25.418 1.00 89.88 99 GLY A O 1
ATOM 820 N N . GLY A 1 100 ? -12.407 4.751 24.057 1.00 91.06 100 GLY A N 1
ATOM 821 C CA . GLY A 1 100 ? -11.166 4.158 23.541 1.00 91.06 100 GLY A CA 1
ATOM 822 C C . GLY A 1 100 ? -11.258 3.561 22.133 1.00 91.06 100 GLY A C 1
ATOM 823 O O . GLY A 1 100 ? -12.316 3.542 21.503 1.00 91.06 100 GLY A O 1
ATOM 824 N N . ASP A 1 101 ? -10.119 3.068 21.647 1.00 92.12 101 ASP A N 1
ATOM 825 C CA . ASP A 1 101 ? -9.936 2.643 20.257 1.00 92.12 101 ASP A CA 1
ATOM 826 C C . ASP A 1 101 ? -10.711 1.364 19.906 1.00 92.12 101 ASP A C 1
ATOM 828 O O . ASP A 1 101 ? -10.844 0.431 20.711 1.00 92.12 101 ASP A O 1
ATOM 832 N N . ILE A 1 102 ? -11.212 1.306 18.671 1.00 90.88 102 ILE A N 1
ATOM 833 C CA . ILE A 1 102 ? -11.902 0.142 18.107 1.00 90.88 102 ILE A CA 1
ATOM 834 C C . ILE A 1 102 ? -10.935 -0.588 17.179 1.00 90.88 102 ILE A C 1
ATOM 836 O O . ILE A 1 102 ? -10.478 -0.040 16.178 1.00 90.88 102 ILE A O 1
ATOM 840 N N . TYR A 1 103 ? -10.648 -1.846 17.506 1.00 87.44 103 TYR A N 1
ATOM 841 C CA . TYR A 1 103 ? -9.792 -2.709 16.700 1.00 87.44 103 TYR A CA 1
ATOM 842 C C . TYR A 1 103 ? -10.653 -3.692 15.916 1.00 87.44 103 TYR A C 1
ATOM 844 O O . TYR A 1 103 ? -11.330 -4.541 16.497 1.00 87.44 103 TYR A O 1
ATOM 852 N N . ILE A 1 104 ? -10.617 -3.561 14.595 1.00 78.50 104 ILE A N 1
ATOM 853 C CA . ILE A 1 104 ? -11.283 -4.464 13.658 1.00 78.50 104 ILE A CA 1
ATOM 854 C C . ILE A 1 104 ? -10.374 -5.687 13.449 1.00 78.50 104 ILE A C 1
ATOM 856 O O . ILE A 1 104 ? -9.155 -5.529 13.345 1.00 78.50 104 ILE A O 1
ATOM 860 N N . ARG A 1 105 ? -10.951 -6.896 13.462 1.00 60.75 105 ARG A N 1
ATOM 861 C CA . ARG A 1 105 ? -10.231 -8.171 13.281 1.00 60.75 105 ARG A CA 1
ATOM 862 C C . ARG A 1 105 ? -10.127 -8.587 11.820 1.00 60.75 105 ARG A C 1
ATOM 864 O O . ARG A 1 105 ? -11.142 -8.455 11.107 1.00 60.75 105 ARG A O 1
#

Sequence (105 aa):
MAASILKGALPRGEEGKRAASELIAKDEEQYEEFAIRLAKNFHYDTNKGYGVGRGRLGDLRRLLYESRYDCALFDTRRWVRDLEWAYEVAWRRWVDGEGGDIYIR

pLDDT: mean 92.13, std 6.62, range [53.09, 97.62]

Radius of gyration: 19.59 Å; chains: 1; bounding box: 42×26×61 Å

Secondary structure (DSSP, 8-state):
--HHHHHHHSPSSHHHHHHHHHH--SSHHHHHHHHHHHHHT-EEE-TTSSPEEESHHHHHHHHHHHHTTTSGGG-HHHHHHHHHHHHHHHHHHHHHT--S-----

Foldseek 3Di:
DPLVLLLQLADDDDVSVVLSVLCDDPDDVSNVVSVCVQVVQWDFDCPVVDTQIDGDVSVSVVRSVVSCVPGRNNPVVVVVVQVVVQVVVVVVCVVVVHDDDDDGD